Protein AF-A0A0A8K7U0-F1 (afdb_monomer_lite)

Foldseek 3Di:
DDDDDDQQAAADPVLQVLQVVLCVLVVHPVLHDRGDGNVRSVVSSVVSVVVSVVVVPDPDDD

Sequence (62 aa):
MAGDGNGLEPMTVTQATYLKTLADQMHDPKAFEHGLSRSEASRRIDVLREKIRIWELPPHTD

pLDDT: mean 80.96, std 14.21, range [46.19, 93.31]

InterPro domains:
  IPR021425 Protein of unknown function DUF3072 [PF11272] (7-51)

Radius of gyration: 14.47 Å; chains: 1; bounding box: 35×15×50 Å

Structure (mmCIF, N/CA/C/O backbone):
data_AF-A0A0A8K7U0-F1
#
_entry.id   AF-A0A0A8K7U0-F1
#
loop_
_atom_site.group_PDB
_atom_site.id
_atom_site.type_symbol
_atom_site.label_atom_id
_atom_site.label_alt_id
_atom_site.label_comp_id
_atom_site.label_asym_id
_atom_site.label_entity_id
_atom_site.label_seq_id
_atom_site.pdbx_PDB_ins_code
_atom_site.Cartn_x
_atom_site.Cartn_y
_atom_site.Cartn_z
_atom_site.occupancy
_atom_site.B_iso_or_equiv
_atom_site.auth_seq_id
_atom_site.auth_comp_id
_atom_site.auth_asym_id
_atom_site.auth_atom_id
_atom_site.pdbx_PDB_model_num
ATOM 1 N N . MET A 1 1 ? 6.301 8.028 28.486 1.00 50.09 1 MET A N 1
ATOM 2 C CA . MET A 1 1 ? 4.866 7.863 28.160 1.00 50.09 1 MET A CA 1
ATOM 3 C C . MET A 1 1 ? 4.731 7.735 26.649 1.00 50.09 1 MET A C 1
ATOM 5 O O . MET A 1 1 ? 5.513 8.383 25.968 1.00 50.09 1 MET A O 1
ATOM 9 N N . ALA A 1 2 ? 3.762 6.925 26.195 1.00 48.06 2 ALA A N 1
ATOM 10 C CA . ALA A 1 2 ? 3.545 6.357 24.849 1.00 48.06 2 ALA A CA 1
ATOM 11 C C . ALA A 1 2 ? 4.508 5.191 24.531 1.00 48.06 2 ALA A C 1
ATOM 13 O O . ALA A 1 2 ? 5.682 5.419 24.293 1.00 48.06 2 ALA A O 1
ATOM 14 N N . GLY A 1 3 ? 4.131 3.916 24.617 1.00 46.19 3 GLY A N 1
ATOM 15 C CA . GLY A 1 3 ? 2.816 3.305 24.442 1.00 46.19 3 GLY A CA 1
ATOM 16 C C . GLY A 1 3 ? 2.908 2.400 23.222 1.00 46.19 3 GLY A C 1
ATOM 17 O O . GLY A 1 3 ? 2.787 2.872 22.096 1.00 46.19 3 GLY A O 1
ATOM 18 N N . ASP A 1 4 ? 3.186 1.126 23.463 1.00 60.88 4 ASP A N 1
ATOM 19 C CA . ASP A 1 4 ? 3.127 0.043 22.493 1.00 60.88 4 ASP A CA 1
ATOM 20 C C . ASP A 1 4 ? 1.783 0.082 21.749 1.00 60.88 4 ASP A C 1
ATOM 22 O O . ASP A 1 4 ? 0.716 -0.076 22.340 1.00 60.88 4 ASP A O 1
ATOM 26 N N . GLY A 1 5 ? 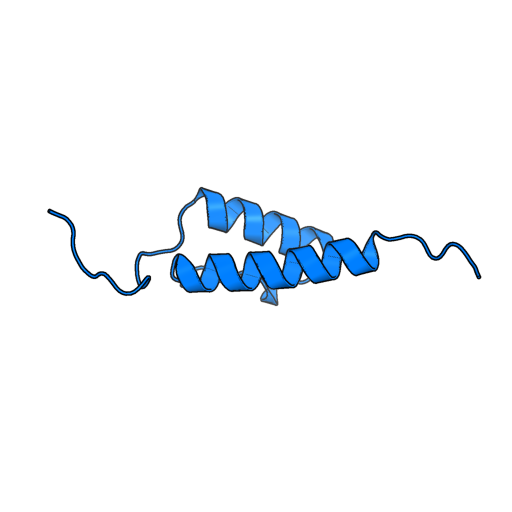1.826 0.346 20.445 1.00 50.25 5 GLY A N 1
ATOM 27 C CA . GLY A 1 5 ? 0.639 0.543 19.621 1.00 50.25 5 GLY A CA 1
ATOM 28 C C . GLY A 1 5 ? 0.907 0.061 18.210 1.00 50.25 5 GLY A C 1
ATOM 29 O O . GLY A 1 5 ? 1.226 0.848 17.327 1.00 50.25 5 GLY A O 1
ATOM 30 N N . ASN A 1 6 ? 0.836 -1.260 18.047 1.00 55.69 6 ASN A N 1
ATOM 31 C CA . ASN A 1 6 ? 0.593 -1.991 16.803 1.00 55.69 6 ASN A CA 1
ATOM 32 C C . ASN A 1 6 ? -0.001 -1.059 15.732 1.00 55.69 6 ASN A C 1
ATOM 34 O O . ASN A 1 6 ? -1.057 -0.492 15.995 1.00 55.69 6 ASN A O 1
ATOM 38 N N . GLY A 1 7 ? 0.685 -0.834 14.601 1.00 57.69 7 GLY A N 1
ATOM 39 C CA . GLY A 1 7 ? 0.359 0.203 13.603 1.00 57.69 7 GLY A CA 1
ATOM 40 C C . GLY A 1 7 ? -0.930 -0.029 12.792 1.00 57.69 7 GLY A C 1
ATOM 41 O O . GLY A 1 7 ? -0.948 0.079 11.567 1.00 57.69 7 GLY A O 1
ATOM 42 N N . LEU A 1 8 ? -1.996 -0.326 13.528 1.00 67.50 8 LEU A N 1
ATOM 43 C CA . LEU A 1 8 ? -3.419 -0.365 13.234 1.00 67.50 8 LEU A CA 1
ATOM 44 C C . LEU A 1 8 ? -4.029 1.038 13.146 1.00 67.50 8 LEU A C 1
ATOM 46 O O . LEU A 1 8 ? -5.209 1.151 12.824 1.00 67.50 8 LEU A O 1
ATOM 50 N N . GLU A 1 9 ? -3.260 2.099 13.432 1.00 82.00 9 GLU A N 1
ATOM 51 C CA . GLU A 1 9 ? -3.700 3.473 13.175 1.00 82.00 9 GLU A CA 1
ATOM 52 C C . GLU A 1 9 ? -4.232 3.566 11.741 1.00 82.00 9 GLU A C 1
ATOM 54 O O . GLU A 1 9 ? -3.625 2.978 10.846 1.00 82.00 9 GLU A O 1
ATOM 59 N N . PRO A 1 10 ? -5.346 4.262 11.484 1.00 82.81 10 PRO A N 1
ATOM 60 C CA . PRO A 1 10 ? -5.849 4.412 10.127 1.00 82.81 10 PRO A CA 1
ATOM 61 C C . PRO A 1 10 ? -4.803 5.099 9.242 1.00 82.81 10 PRO A C 1
ATOM 63 O O . PRO A 1 10 ? -4.010 5.925 9.705 1.00 82.81 10 PRO A O 1
ATOM 66 N N . MET A 1 11 ? -4.794 4.754 7.955 1.00 89.56 11 MET A N 1
ATOM 67 C CA . MET A 1 11 ? -3.958 5.423 6.965 1.00 89.56 11 MET A CA 1
ATOM 68 C C . MET A 1 11 ? -4.156 6.940 7.042 1.00 89.56 11 MET A C 1
ATOM 70 O O . MET A 1 11 ? -5.272 7.455 6.986 1.00 89.56 11 MET A O 1
ATOM 74 N N . THR A 1 12 ? -3.045 7.665 7.141 1.00 88.75 12 THR A N 1
ATOM 75 C CA . THR A 1 12 ? -3.068 9.132 7.131 1.00 88.75 12 THR A CA 1
ATOM 76 C C . THR A 1 12 ? -3.401 9.663 5.736 1.00 88.75 12 THR A C 1
ATOM 78 O O . THR A 1 12 ? -3.054 9.049 4.726 1.00 88.75 12 THR A O 1
ATOM 81 N N . VAL A 1 13 ? -4.002 10.854 5.657 1.00 87.44 13 VAL A N 1
ATOM 82 C CA . VAL A 1 13 ? -4.300 11.531 4.376 1.00 87.44 13 VAL A CA 1
ATOM 83 C C . VAL A 1 13 ? -3.044 11.681 3.504 1.00 87.44 13 VAL A C 1
ATOM 85 O O . VAL A 1 13 ? -3.109 11.533 2.282 1.00 87.44 13 VAL A O 1
ATOM 88 N N . THR A 1 14 ? -1.885 11.908 4.129 1.00 90.06 14 THR A N 1
ATOM 89 C CA . THR A 1 14 ? -0.581 11.976 3.455 1.00 90.06 14 THR A CA 1
ATOM 90 C C . THR A 1 14 ? -0.238 10.663 2.760 1.00 90.06 14 THR A C 1
ATOM 92 O O . THR A 1 14 ? 0.099 10.658 1.578 1.00 90.06 14 THR A O 1
ATOM 95 N N . GLN A 1 15 ? -0.363 9.538 3.468 1.00 90.88 15 GLN A N 1
ATOM 96 C CA . GLN A 1 15 ? -0.125 8.221 2.884 1.00 90.88 15 GLN A CA 1
ATOM 97 C C . GLN A 1 15 ? -1.147 7.890 1.799 1.00 90.88 15 GLN A C 1
ATOM 99 O O . GLN A 1 15 ? -0.759 7.366 0.763 1.00 90.88 15 GLN A O 1
ATOM 104 N N . ALA A 1 16 ? -2.419 8.246 1.990 1.00 90.56 16 ALA A N 1
ATOM 105 C CA . ALA A 1 16 ? -3.458 8.030 0.988 1.00 90.56 16 ALA A CA 1
ATOM 106 C C . ALA A 1 16 ? -3.142 8.770 -0.319 1.00 90.56 16 ALA A C 1
ATOM 108 O O . ALA A 1 16 ? -3.170 8.177 -1.395 1.00 90.56 16 ALA A O 1
ATOM 109 N N . THR A 1 17 ? -2.777 10.051 -0.220 1.00 92.19 17 THR A N 1
ATOM 110 C CA . THR A 1 17 ? -2.377 10.862 -1.378 1.00 92.19 17 THR A CA 1
ATOM 111 C C . THR A 1 17 ? -1.172 10.247 -2.081 1.00 92.19 17 THR A C 1
ATOM 113 O O . THR A 1 17 ? -1.193 10.077 -3.295 1.00 92.19 17 THR A O 1
ATOM 116 N N . TYR A 1 18 ? -0.145 9.856 -1.324 1.00 91.62 18 TYR A N 1
ATOM 117 C CA . TYR A 1 18 ? 1.073 9.295 -1.900 1.00 91.62 18 TYR A CA 1
ATOM 118 C C . TYR A 1 18 ? 0.825 7.932 -2.564 1.00 91.62 18 TYR A C 1
ATOM 120 O O . TYR A 1 18 ? 1.207 7.731 -3.713 1.00 91.62 18 TYR A O 1
ATOM 128 N N . LEU A 1 19 ? 0.106 7.028 -1.889 1.00 91.88 19 LEU A N 1
ATOM 129 C CA . LEU A 1 19 ? -0.297 5.728 -2.427 1.00 91.88 19 LEU A CA 1
ATOM 130 C C . LEU A 1 19 ? -1.120 5.887 -3.710 1.00 91.88 19 LEU A C 1
ATOM 132 O O . LEU A 1 19 ? -0.871 5.179 -4.679 1.00 91.88 19 LEU A O 1
ATOM 136 N N . LYS A 1 20 ? -2.056 6.845 -3.741 1.00 91.62 20 LYS A N 1
ATOM 137 C CA . LYS A 1 20 ? -2.869 7.147 -4.923 1.00 91.62 20 LYS A CA 1
ATOM 138 C C . LYS A 1 20 ? -2.013 7.610 -6.102 1.00 91.62 20 LYS A C 1
ATOM 140 O O . LYS A 1 20 ? -2.219 7.129 -7.208 1.00 91.62 20 LYS A O 1
ATOM 145 N N . THR A 1 21 ? -1.041 8.492 -5.878 1.00 93.31 21 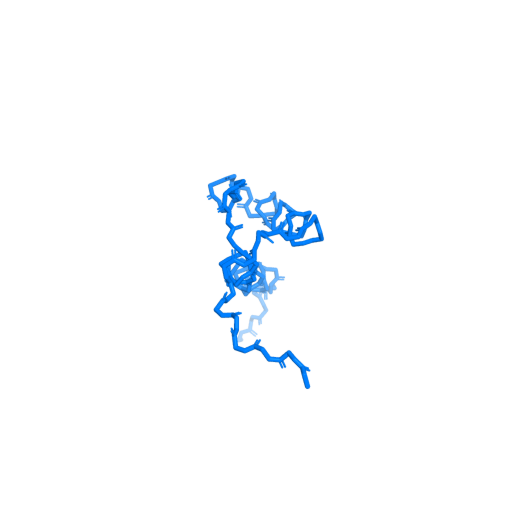THR A N 1
ATOM 146 C CA . THR A 1 21 ? -0.119 8.943 -6.933 1.00 93.31 21 THR A CA 1
ATOM 147 C C . THR A 1 21 ? 0.728 7.794 -7.479 1.00 93.31 21 THR A C 1
ATOM 149 O O . THR A 1 21 ? 0.957 7.708 -8.680 1.00 93.31 21 THR A O 1
ATOM 152 N N . LEU A 1 22 ? 1.204 6.889 -6.621 1.00 92.12 22 LEU A N 1
ATOM 153 C CA . LEU A 1 22 ? 1.970 5.715 -7.058 1.00 92.12 22 LEU A CA 1
ATOM 154 C C . LEU A 1 22 ? 1.089 4.715 -7.830 1.00 92.12 22 LEU A C 1
ATOM 156 O O . LEU A 1 22 ? 1.506 4.182 -8.855 1.00 92.12 22 LEU A O 1
ATOM 160 N N . ALA A 1 23 ? -0.141 4.494 -7.365 1.00 91.75 23 ALA A N 1
ATOM 161 C CA . ALA A 1 23 ? -1.134 3.675 -8.055 1.00 91.75 23 ALA A CA 1
ATOM 162 C C . ALA A 1 23 ? -1.453 4.231 -9.454 1.00 91.75 23 ALA A C 1
ATOM 164 O O . ALA A 1 23 ? -1.475 3.473 -10.417 1.00 91.75 23 ALA A O 1
ATOM 165 N N . ASP A 1 24 ? -1.629 5.549 -9.579 1.00 91.44 24 ASP A N 1
ATOM 166 C CA . ASP A 1 24 ? -1.887 6.226 -10.857 1.00 91.44 24 ASP A CA 1
ATOM 167 C C . ASP A 1 24 ? -0.702 6.100 -11.831 1.00 91.44 24 ASP A C 1
ATOM 169 O O . ASP A 1 24 ? -0.893 5.719 -12.984 1.00 91.44 24 ASP A O 1
ATOM 173 N N . GLN A 1 25 ? 0.532 6.290 -11.346 1.00 89.94 25 GLN A N 1
ATOM 174 C CA . GLN A 1 25 ? 1.757 6.122 -12.146 1.00 89.94 25 GLN A CA 1
ATOM 175 C C . GLN A 1 25 ? 1.930 4.701 -12.691 1.00 89.94 25 GLN A C 1
ATOM 177 O O . GLN A 1 25 ? 2.346 4.518 -13.831 1.00 89.94 25 GLN A O 1
ATOM 182 N N . MET A 1 26 ? 1.600 3.687 -11.890 1.00 88.25 26 MET A N 1
ATOM 183 C CA . MET A 1 26 ? 1.608 2.285 -12.328 1.00 88.25 26 MET A CA 1
ATOM 184 C C . MET A 1 26 ? 0.344 1.899 -13.108 1.00 88.25 26 MET A C 1
ATOM 186 O O . MET A 1 26 ? 0.228 0.754 -13.544 1.00 88.25 26 MET A O 1
ATOM 190 N N . HIS A 1 27 ? -0.611 2.823 -13.255 1.00 87.81 27 HIS A N 1
ATOM 191 C CA . HIS A 1 27 ? -1.947 2.574 -13.788 1.00 87.81 27 HIS A CA 1
ATOM 192 C C . HIS A 1 27 ? -2.663 1.395 -13.092 1.00 87.81 27 HIS A C 1
ATOM 194 O O . HIS A 1 27 ? -3.449 0.670 -13.704 1.00 87.81 27 HIS A O 1
ATOM 200 N N . ASP A 1 28 ? -2.382 1.194 -11.799 1.00 85.00 28 ASP A N 1
ATOM 201 C CA . ASP A 1 28 ? -2.887 0.092 -10.983 1.00 85.00 28 ASP A CA 1
ATOM 202 C C . ASP A 1 28 ? -3.796 0.625 -9.860 1.00 85.00 28 ASP A C 1
ATOM 204 O O . ASP A 1 28 ? -3.356 0.843 -8.729 1.00 85.00 28 ASP A O 1
ATOM 208 N N . PRO A 1 29 ? -5.098 0.831 -10.134 1.00 82.31 29 PRO A N 1
ATOM 209 C CA . PRO A 1 29 ? -6.041 1.322 -9.130 1.00 82.31 29 PRO A CA 1
AT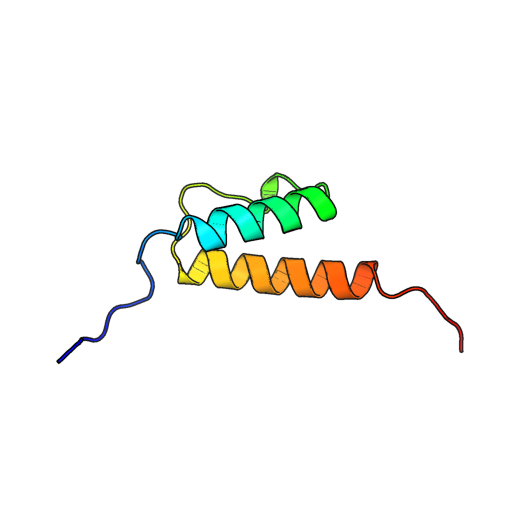OM 210 C C . PRO A 1 29 ? -6.292 0.313 -7.999 1.00 82.31 29 PRO A C 1
ATOM 212 O O . PRO A 1 29 ? -6.843 0.687 -6.967 1.00 82.31 29 PRO A O 1
ATOM 215 N N . LYS A 1 30 ? -5.890 -0.956 -8.168 1.00 85.12 30 LYS A N 1
ATOM 216 C CA . LYS A 1 30 ? -6.012 -2.004 -7.142 1.00 85.12 30 LYS A CA 1
ATOM 217 C C . LYS A 1 30 ? -4.981 -1.847 -6.026 1.00 85.12 30 LYS A C 1
ATOM 219 O O . LYS A 1 30 ? -5.188 -2.376 -4.937 1.00 85.12 30 LYS A O 1
ATOM 224 N N . ALA A 1 31 ? -3.895 -1.118 -6.270 1.00 84.75 31 ALA A N 1
ATOM 225 C CA . ALA A 1 31 ? -2.873 -0.865 -5.268 1.00 84.75 31 ALA A CA 1
ATOM 226 C C . ALA A 1 31 ? -3.300 0.161 -4.199 1.00 84.75 31 ALA A C 1
ATOM 228 O O . ALA A 1 31 ? -2.671 0.238 -3.140 1.00 84.75 31 ALA A O 1
ATOM 229 N N . PHE A 1 32 ? -4.374 0.922 -4.445 1.00 88.06 32 PHE A N 1
ATOM 230 C CA . PHE A 1 32 ? -4.956 1.873 -3.499 1.00 88.06 32 PHE A CA 1
ATOM 231 C C . PHE A 1 32 ? -6.209 1.299 -2.813 1.00 88.06 32 PHE A C 1
ATOM 233 O O . PHE A 1 32 ? -7.186 0.958 -3.475 1.00 88.06 32 PHE A O 1
ATOM 240 N N . GLU A 1 33 ? -6.221 1.261 -1.476 1.00 87.38 33 GLU A N 1
ATOM 241 C CA . GLU A 1 33 ? -7.374 0.826 -0.671 1.00 87.38 33 GLU A CA 1
ATOM 242 C C . GLU A 1 33 ? -7.707 1.836 0.440 1.00 87.38 33 GLU A C 1
ATOM 244 O O . GLU A 1 33 ? -6.827 2.344 1.134 1.00 87.38 33 GLU A O 1
ATOM 249 N N . HIS A 1 34 ? -9.001 2.104 0.648 1.00 79.88 34 HIS A N 1
ATOM 250 C CA . HIS A 1 34 ? -9.496 3.110 1.603 1.00 79.88 34 HIS A CA 1
ATOM 251 C C . HIS A 1 34 ? -9.592 2.624 3.063 1.00 79.88 34 HIS A C 1
ATOM 253 O O . HIS A 1 34 ? -9.929 3.411 3.942 1.00 79.88 34 HIS A O 1
ATOM 259 N N . GLY A 1 35 ? -9.292 1.350 3.332 1.00 83.88 35 GLY A N 1
ATOM 260 C CA . GLY A 1 35 ? -9.367 0.736 4.667 1.00 83.88 35 GLY A CA 1
ATOM 261 C C . GLY A 1 35 ? -8.014 0.361 5.271 1.00 83.88 35 GLY A C 1
ATOM 262 O O . GLY A 1 35 ? -7.964 -0.387 6.242 1.00 83.88 35 GLY A O 1
ATOM 263 N N . LEU A 1 36 ? -6.912 0.822 4.678 1.00 87.38 36 LEU A N 1
ATOM 264 C CA . LEU A 1 36 ? -5.573 0.440 5.111 1.00 87.38 36 LEU A CA 1
ATOM 265 C C . LEU A 1 36 ? -5.208 1.111 6.435 1.00 87.38 36 LEU A C 1
ATOM 267 O O . LEU A 1 36 ? -5.524 2.278 6.673 1.00 87.38 36 LEU A O 1
ATOM 271 N N . SER A 1 37 ? -4.469 0.389 7.273 1.00 89.81 37 SER A N 1
ATOM 272 C CA . SER A 1 37 ? -3.774 0.990 8.408 1.00 89.81 37 SER A CA 1
ATOM 273 C C . SER A 1 37 ? -2.505 1.703 7.942 1.00 89.81 37 SER A C 1
ATOM 275 O O . SER A 1 37 ? -1.957 1.405 6.88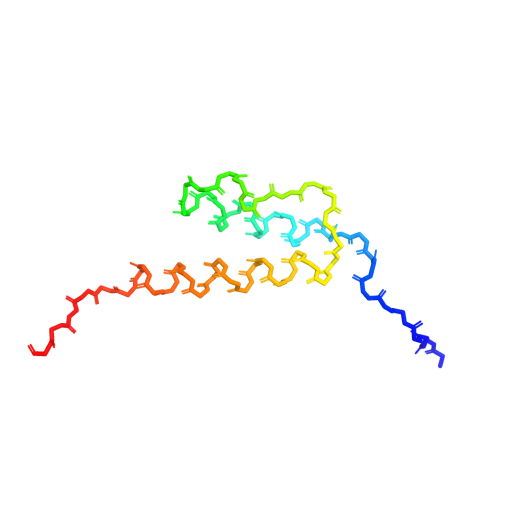4 1.00 89.81 37 SER A O 1
ATOM 277 N N . ARG A 1 38 ? -1.983 2.617 8.752 1.00 86.69 38 ARG A N 1
ATOM 278 C CA . ARG A 1 38 ? -0.755 3.376 8.533 1.00 86.69 38 ARG A CA 1
ATOM 279 C C . ARG A 1 38 ? 0.417 2.473 8.160 1.00 86.69 38 ARG A C 1
ATOM 281 O O . ARG A 1 38 ? 1.132 2.781 7.207 1.00 86.69 38 ARG A O 1
ATOM 288 N N . SER A 1 39 ? 0.598 1.354 8.861 1.00 89.94 39 SER A N 1
ATOM 289 C CA . SER A 1 39 ? 1.641 0.372 8.533 1.00 89.94 39 SER A CA 1
ATOM 290 C C . SER A 1 39 ? 1.422 -0.270 7.169 1.00 89.94 39 SER A C 1
ATOM 292 O O . SER A 1 39 ? 2.348 -0.388 6.370 1.00 89.94 39 SER A O 1
ATOM 294 N N . GLU A 1 40 ? 0.183 -0.653 6.887 1.00 89.50 40 GLU A N 1
ATOM 295 C CA . GLU A 1 40 ? -0.197 -1.357 5.668 1.00 89.50 40 GLU A CA 1
ATOM 296 C C . GLU A 1 40 ? -0.097 -0.445 4.430 1.00 89.50 40 GLU A C 1
ATOM 298 O O . GLU A 1 40 ? 0.445 -0.830 3.391 1.00 89.50 40 GLU A O 1
ATOM 303 N N . ALA A 1 41 ? -0.535 0.808 4.567 1.00 90.69 41 ALA A N 1
ATOM 304 C CA . ALA A 1 41 ? -0.356 1.854 3.572 1.00 90.69 41 ALA A CA 1
ATOM 305 C C . ALA A 1 41 ? 1.129 2.129 3.323 1.00 90.69 41 ALA A C 1
ATOM 307 O O . ALA A 1 41 ? 1.554 2.175 2.173 1.00 90.69 41 ALA A O 1
ATOM 308 N N . SER A 1 42 ? 1.937 2.245 4.386 1.00 90.06 42 SER A N 1
ATOM 309 C CA . SER A 1 42 ? 3.387 2.438 4.260 1.00 90.06 42 SER A CA 1
ATOM 310 C C . SER A 1 42 ? 4.047 1.300 3.487 1.00 90.06 42 SER A C 1
ATOM 312 O O . SER A 1 42 ? 4.884 1.553 2.628 1.00 90.06 42 SER A O 1
ATOM 314 N N . ARG A 1 43 ? 3.654 0.052 3.758 1.00 90.31 43 ARG A N 1
ATOM 315 C CA . ARG A 1 43 ? 4.200 -1.123 3.075 1.00 90.31 43 ARG A CA 1
ATOM 316 C C . ARG A 1 43 ? 3.836 -1.147 1.591 1.00 90.31 43 ARG A C 1
ATOM 318 O O . ARG A 1 43 ? 4.701 -1.395 0.759 1.00 90.31 43 ARG A O 1
ATOM 325 N N . ARG A 1 44 ? 2.575 -0.863 1.247 1.00 91.25 44 ARG A N 1
ATOM 326 C CA . ARG A 1 44 ? 2.125 -0.775 -0.155 1.00 91.25 44 ARG A CA 1
ATOM 327 C C . ARG A 1 44 ? 2.820 0.359 -0.910 1.00 91.25 44 ARG A C 1
ATOM 329 O O . ARG A 1 44 ? 3.235 0.155 -2.047 1.00 91.25 44 ARG A O 1
ATOM 336 N N . ILE A 1 45 ? 2.984 1.517 -0.266 1.00 92.12 45 ILE A N 1
ATOM 337 C CA . ILE A 1 45 ? 3.753 2.648 -0.799 1.00 92.12 45 ILE A CA 1
ATOM 338 C C . ILE A 1 45 ? 5.174 2.206 -1.148 1.00 92.12 45 ILE A C 1
ATOM 340 O O . ILE A 1 45 ? 5.627 2.479 -2.253 1.00 92.12 45 ILE A O 1
ATOM 344 N N . ASP A 1 46 ? 5.858 1.516 -0.236 1.00 92.19 46 ASP A N 1
ATOM 345 C CA . ASP A 1 46 ? 7.250 1.103 -0.428 1.00 92.19 46 ASP A CA 1
ATOM 346 C C . ASP A 1 46 ? 7.396 0.147 -1.626 1.00 92.19 46 ASP A C 1
ATOM 348 O O . ASP A 1 46 ? 8.201 0.385 -2.525 1.00 92.19 46 ASP A O 1
ATOM 352 N N . VAL A 1 47 ? 6.508 -0.852 -1.720 1.00 91.25 47 VAL A N 1
ATOM 353 C CA . VAL A 1 47 ? 6.456 -1.807 -2.843 1.00 91.25 47 VAL A CA 1
ATOM 354 C C . VAL A 1 47 ? 6.192 -1.110 -4.178 1.00 91.25 47 VAL A C 1
ATOM 356 O O . VAL A 1 47 ? 6.845 -1.416 -5.178 1.00 91.25 47 VAL A O 1
ATOM 359 N N . LEU A 1 48 ? 5.225 -0.189 -4.226 1.00 90.00 48 LEU A N 1
ATOM 360 C CA . LEU A 1 48 ? 4.928 0.554 -5.449 1.00 90.00 48 LEU A CA 1
ATOM 361 C C . LEU A 1 48 ? 6.082 1.470 -5.839 1.00 90.00 48 LEU A C 1
ATOM 363 O O . LEU A 1 48 ? 6.411 1.553 -7.016 1.00 90.00 48 LEU A O 1
ATOM 367 N N . ARG A 1 49 ? 6.710 2.138 -4.869 1.00 90.25 49 ARG A N 1
ATOM 368 C CA . ARG A 1 49 ? 7.829 3.044 -5.125 1.00 90.25 49 ARG A CA 1
ATOM 369 C C . ARG A 1 49 ? 9.047 2.295 -5.653 1.00 90.25 49 ARG A C 1
ATOM 371 O O . ARG A 1 49 ? 9.698 2.788 -6.564 1.00 90.25 49 ARG A O 1
ATOM 378 N N . GLU A 1 50 ? 9.331 1.107 -5.123 1.00 90.06 50 GLU A N 1
ATOM 379 C CA . GLU A 1 50 ? 10.375 0.218 -5.643 1.00 90.06 50 GLU A CA 1
ATOM 380 C C . GLU A 1 50 ? 10.059 -0.208 -7.084 1.00 90.06 50 GLU A C 1
ATOM 382 O O . GLU A 1 50 ? 10.902 -0.076 -7.967 1.00 90.06 50 GLU A O 1
ATOM 387 N N . LYS A 1 51 ? 8.823 -0.649 -7.356 1.00 87.44 51 LYS A N 1
ATOM 388 C CA . LYS A 1 51 ? 8.386 -0.997 -8.716 1.00 87.44 51 LYS A CA 1
ATOM 389 C C . LYS A 1 51 ? 8.543 0.169 -9.682 1.00 87.44 51 LYS A C 1
ATOM 391 O O . LYS A 1 51 ? 9.115 -0.017 -10.747 1.00 87.44 51 LYS A O 1
ATOM 396 N N . ILE A 1 52 ? 8.058 1.346 -9.299 1.00 88.38 52 ILE A N 1
ATOM 397 C 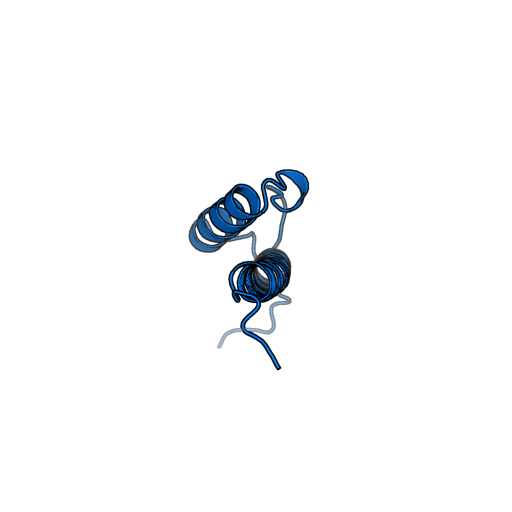CA . ILE A 1 52 ? 8.172 2.580 -10.074 1.00 88.38 52 ILE A CA 1
ATOM 398 C C . ILE A 1 52 ? 9.637 2.894 -10.335 1.00 88.38 52 ILE A C 1
ATOM 400 O O . ILE A 1 52 ? 10.011 3.047 -11.484 1.00 88.38 52 ILE A O 1
ATOM 404 N N . ARG A 1 53 ? 10.494 2.850 -9.312 1.00 86.38 53 ARG A N 1
ATOM 405 C CA . ARG A 1 53 ? 11.937 3.048 -9.472 1.00 86.38 53 ARG A CA 1
ATOM 406 C C . ARG A 1 53 ? 12.549 2.072 -10.479 1.00 86.38 53 ARG A C 1
ATOM 408 O O . ARG A 1 53 ? 13.383 2.484 -11.273 1.00 86.38 53 ARG A O 1
ATOM 415 N N . ILE A 1 54 ? 12.153 0.799 -10.453 1.00 84.81 54 ILE A N 1
ATOM 416 C CA . ILE A 1 54 ? 12.624 -0.222 -11.403 1.00 84.81 54 ILE A CA 1
ATOM 417 C C . ILE A 1 54 ? 12.092 0.040 -12.822 1.00 84.81 54 ILE A C 1
ATOM 419 O O . ILE A 1 54 ? 12.813 -0.188 -13.786 1.00 84.81 54 ILE A O 1
ATOM 423 N N . TRP A 1 55 ? 10.859 0.529 -12.953 1.00 80.69 55 TRP A N 1
ATOM 424 C CA . TRP A 1 55 ? 10.227 0.867 -14.233 1.00 80.69 55 TRP A CA 1
ATOM 425 C C . TRP A 1 55 ? 10.727 2.185 -14.842 1.00 80.69 55 TRP A C 1
ATOM 427 O O . TRP A 1 55 ? 10.817 2.298 -16.060 1.00 80.69 55 TRP A O 1
ATOM 437 N N . GLU A 1 56 ? 11.035 3.179 -14.010 1.00 76.44 56 GLU A N 1
ATOM 438 C CA . GLU A 1 56 ? 11.552 4.494 -14.400 1.00 76.44 56 GLU A CA 1
ATOM 439 C C . GLU A 1 56 ? 13.061 4.478 -14.670 1.00 76.44 56 GLU A C 1
ATOM 441 O O . GLU A 1 56 ? 13.579 5.405 -15.292 1.00 76.44 56 GLU A O 1
ATOM 446 N N . LEU A 1 57 ? 13.776 3.438 -14.224 1.00 67.25 57 LEU A N 1
ATOM 447 C CA . LEU A 1 57 ? 15.157 3.195 -14.628 1.00 67.25 57 LEU A CA 1
ATOM 448 C C . LEU A 1 57 ? 15.178 2.892 -16.135 1.00 67.25 57 LEU A C 1
ATOM 450 O O . LEU A 1 57 ? 14.641 1.866 -16.559 1.00 67.25 57 LEU A O 1
ATOM 454 N N . PRO A 1 58 ? 15.795 3.745 -16.971 1.00 60.31 58 PRO A N 1
ATOM 455 C CA . PRO A 1 58 ? 15.888 3.453 -18.390 1.00 60.31 58 PRO A CA 1
ATOM 456 C C . PRO A 1 58 ? 16.827 2.252 -18.590 1.00 60.31 58 PRO A C 1
ATOM 458 O O . PRO A 1 58 ? 17.813 2.121 -17.858 1.00 60.31 58 PRO A O 1
ATOM 461 N N . PRO A 1 59 ? 16.588 1.384 -19.586 1.00 56.59 59 PRO A N 1
ATOM 462 C CA . PRO A 1 59 ? 17.559 0.371 -19.958 1.00 56.59 59 PRO A CA 1
ATOM 463 C C . PRO A 1 59 ? 18.717 1.076 -20.676 1.00 56.59 59 PRO A C 1
ATOM 465 O O . PRO A 1 59 ? 18.665 1.287 -21.882 1.00 56.59 59 PRO A O 1
ATOM 468 N N . HIS A 1 60 ? 19.747 1.496 -19.948 1.00 56.56 60 HIS A N 1
ATOM 469 C CA . HIS A 1 60 ? 21.074 1.719 -20.529 1.00 56.56 60 HIS A CA 1
ATOM 470 C C . HIS A 1 60 ? 21.959 0.578 -20.024 1.00 56.56 60 HIS A C 1
ATOM 472 O O . HIS A 1 60 ? 22.353 0.567 -18.864 1.00 56.56 60 HIS A O 1
ATOM 478 N N . THR A 1 61 ? 21.972 -0.537 -20.759 1.00 56.69 61 THR A N 1
ATOM 479 C CA . THR A 1 61 ? 23.034 -0.865 -21.731 1.00 56.69 61 THR A CA 1
ATOM 480 C C . THR A 1 61 ? 24.292 -1.316 -20.990 1.00 56.69 61 THR A C 1
ATOM 482 O O . THR A 1 61 ? 25.053 -0.483 -20.504 1.00 56.69 61 THR A O 1
ATOM 485 N N . ASP A 1 62 ? 24.445 -2.641 -20.886 1.00 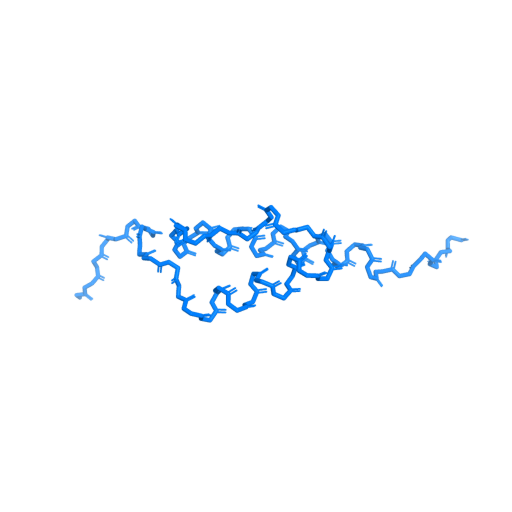49.84 62 ASP A N 1
ATOM 486 C CA . ASP A 1 62 ? 25.761 -3.301 -20.926 1.00 49.84 62 ASP A CA 1
ATOM 487 C C . ASP A 1 62 ? 26.443 -2.992 -22.268 1.00 49.84 62 ASP A C 1
ATOM 489 O O . ASP A 1 62 ? 25.716 -2.994 -23.295 1.00 49.84 62 ASP A O 1
#

Organism: NCBI:txid1384459

Secondary structure (DSSP, 8-state):
------S-SBPPHHHHHHHHHHHHHTT-GGG--TT-BHHHHHHHHHHHHHHHHHHHS-----